Protein AF-A0A965LI38-F1 (afdb_monomer)

Mean predicted aligned error: 3.98 Å

Nearest PDB structures (foldseek):
  4uus-assembly2_F  TM=5.142E-01  e=7.339E+00  Drosophila melanogaster
  7ei1-assembly4_H  TM=3.432E-01  e=4.179E+00  Pyrococcus furiosus COM1

Structure (mmCIF, N/CA/C/O backbone):
data_AF-A0A965LI38-F1
#
_entry.id   AF-A0A965LI38-F1
#
loop_
_atom_site.group_PDB
_atom_site.id
_atom_site.type_symbol
_atom_site.label_atom_id
_atom_site.label_alt_id
_atom_site.label_comp_id
_atom_site.label_asym_id
_atom_site.label_entity_id
_atom_site.label_seq_id
_atom_site.pdbx_PDB_ins_code
_atom_site.Cartn_x
_atom_site.Cartn_y
_atom_site.Cartn_z
_atom_site.occupancy
_atom_site.B_iso_or_equiv
_atom_site.auth_seq_id
_atom_site.auth_comp_id
_atom_site.auth_a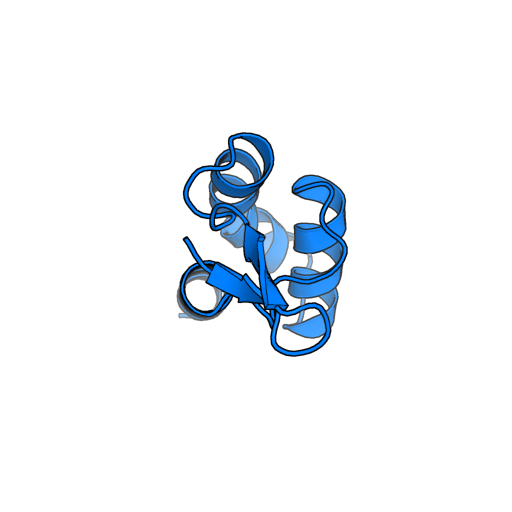sym_id
_atom_site.auth_atom_id
_atom_site.pdbx_PDB_model_num
ATOM 1 N N . MET A 1 1 ? -14.150 5.494 9.607 1.00 65.81 1 MET A N 1
ATOM 2 C CA . MET A 1 1 ? -14.386 4.162 10.212 1.00 65.81 1 MET A CA 1
ATOM 3 C C . MET A 1 1 ? -14.843 3.244 9.104 1.00 65.81 1 MET A C 1
ATOM 5 O O . MET A 1 1 ? -15.564 3.709 8.233 1.00 65.81 1 MET A O 1
ATOM 9 N N . ILE A 1 2 ? -14.408 1.994 9.126 1.00 79.00 2 ILE A N 1
ATOM 10 C CA . ILE A 1 2 ? -14.702 0.986 8.111 1.00 79.00 2 ILE A CA 1
ATOM 11 C C . ILE A 1 2 ? -15.419 -0.150 8.804 1.00 79.00 2 ILE A C 1
ATOM 13 O O . ILE A 1 2 ? -14.984 -0.592 9.868 1.00 79.00 2 ILE A O 1
ATOM 17 N N . GLN A 1 3 ? -16.540 -0.567 8.235 1.00 75.94 3 GLN A N 1
ATOM 18 C CA . GLN A 1 3 ? -17.280 -1.704 8.738 1.00 75.94 3 GLN A CA 1
ATOM 19 C C . GLN A 1 3 ? -16.732 -2.964 8.083 1.00 75.94 3 GLN A C 1
ATOM 21 O O . GLN A 1 3 ? -16.717 -3.076 6.862 1.00 75.94 3 GLN A O 1
ATOM 26 N N . ASP A 1 4 ? -16.284 -3.902 8.902 1.00 70.19 4 ASP A N 1
ATOM 27 C CA . ASP A 1 4 ? -15.927 -5.232 8.445 1.00 70.19 4 ASP A CA 1
ATOM 28 C C . ASP A 1 4 ? -17.208 -5.987 8.056 1.00 70.19 4 ASP A C 1
ATOM 30 O O . ASP A 1 4 ? -18.109 -6.183 8.879 1.00 70.19 4 ASP A O 1
ATOM 34 N N . SER A 1 5 ? -17.300 -6.389 6.790 1.00 68.50 5 SER A N 1
ATOM 35 C CA . SER A 1 5 ? -18.480 -7.043 6.209 1.00 68.50 5 SER A CA 1
ATOM 36 C C . SER A 1 5 ? -18.765 -8.430 6.798 1.00 68.50 5 SER A C 1
ATOM 38 O O . SER A 1 5 ? -19.899 -8.899 6.732 1.00 68.50 5 SER A O 1
ATOM 40 N N . ASN A 1 6 ? -17.758 -9.084 7.386 1.00 66.69 6 ASN A N 1
ATOM 41 C CA . ASN A 1 6 ? -17.847 -10.450 7.904 1.00 66.69 6 ASN A CA 1
ATOM 42 C C . ASN A 1 6 ? -18.208 -10.490 9.395 1.00 66.69 6 ASN A C 1
ATOM 44 O O . ASN A 1 6 ? -18.846 -11.429 9.865 1.00 66.69 6 ASN A O 1
ATOM 48 N N . THR A 1 7 ? -17.801 -9.474 10.153 1.00 74.25 7 THR A N 1
ATOM 49 C CA . THR A 1 7 ? -17.946 -9.422 11.614 1.00 74.25 7 THR A CA 1
ATOM 50 C C . THR A 1 7 ? -18.875 -8.307 12.090 1.00 74.25 7 THR A C 1
ATOM 52 O O . THR A 1 7 ? -19.257 -8.291 13.261 1.00 74.25 7 THR A O 1
ATOM 55 N N . GLY A 1 8 ? -19.227 -7.357 11.216 1.00 74.19 8 GLY A N 1
ATOM 56 C CA . GLY A 1 8 ? -20.043 -6.184 11.535 1.00 74.19 8 GLY A CA 1
ATOM 57 C C . GLY A 1 8 ? -19.349 -5.166 12.444 1.00 74.19 8 GLY A C 1
ATOM 58 O O . GLY A 1 8 ? -19.976 -4.187 12.853 1.00 74.19 8 GLY A O 1
ATOM 59 N N . LYS A 1 9 ? -18.071 -5.382 12.779 1.00 75.62 9 LYS A N 1
ATOM 60 C CA . LYS A 1 9 ? -17.287 -4.503 13.649 1.00 75.62 9 LYS A CA 1
ATOM 61 C C . LYS A 1 9 ? -16.776 -3.298 12.872 1.00 75.62 9 LYS A C 1
ATOM 63 O O . LYS A 1 9 ? -16.400 -3.403 11.709 1.00 75.62 9 LYS A O 1
ATOM 68 N N . PHE A 1 10 ? -16.711 -2.155 13.545 1.00 76.81 10 PHE A N 1
ATOM 69 C CA . PHE A 1 10 ? -16.097 -0.955 12.993 1.00 76.81 10 PHE A CA 1
ATOM 70 C C . PHE A 1 10 ? -14.625 -0.900 13.391 1.00 76.81 10 PHE A C 1
ATOM 72 O O . PHE A 1 10 ? -14.300 -0.934 14.578 1.00 76.81 10 PHE A O 1
ATOM 79 N N . ARG A 1 11 ? -13.742 -0.774 12.401 1.00 80.94 11 ARG A N 1
ATOM 80 C CA . ARG A 1 11 ? -12.326 -0.454 12.597 1.00 80.94 11 ARG A CA 1
ATOM 81 C C . ARG A 1 11 ? -12.013 0.955 12.102 1.00 80.94 11 ARG A C 1
ATOM 83 O O . ARG A 1 11 ? -12.753 1.549 11.311 1.00 80.94 11 ARG A O 1
ATOM 90 N N . LYS A 1 12 ? -10.925 1.536 12.599 1.00 86.00 12 LYS A N 1
ATOM 91 C CA . LYS A 1 12 ? -10.366 2.763 12.020 1.00 86.00 12 LYS A CA 1
ATOM 92 C C . LYS A 1 12 ? -9.678 2.386 10.701 1.00 86.00 12 LYS A C 1
ATOM 94 O O . LYS A 1 12 ? -9.158 1.283 10.599 1.00 86.00 12 LYS A O 1
ATOM 99 N N . SER A 1 13 ? -9.743 3.270 9.708 1.00 90.31 13 SER A N 1
ATOM 100 C CA . SER A 1 13 ? -9.016 3.057 8.450 1.00 90.31 13 SER A CA 1
ATOM 101 C C . SER A 1 13 ? -7.510 3.200 8.684 1.00 90.31 13 SER A C 1
ATOM 103 O O . SER A 1 13 ? -7.108 4.025 9.514 1.00 90.31 13 SER A O 1
ATOM 105 N N . LEU A 1 14 ? -6.709 2.444 7.935 1.00 92.12 14 LEU A N 1
ATOM 106 C CA . LEU A 1 14 ? -5.245 2.467 7.943 1.00 92.12 14 LEU A CA 1
ATOM 107 C C . LEU A 1 14 ? -4.674 3.813 7.486 1.00 92.12 14 LEU A C 1
ATOM 109 O O . LEU A 1 14 ? -3.576 4.173 7.882 1.00 92.12 14 LEU A O 1
ATOM 113 N N . ILE A 1 15 ? -5.441 4.649 6.778 1.00 92.75 15 ILE A N 1
ATOM 114 C CA . ILE A 1 15 ? -5.014 6.027 6.451 1.00 92.75 15 ILE A CA 1
ATOM 115 C C . ILE A 1 15 ? -4.793 6.910 7.694 1.00 92.75 15 ILE A C 1
ATOM 117 O O . ILE A 1 15 ? -4.339 8.046 7.587 1.00 92.75 15 ILE A O 1
ATOM 121 N N . HIS A 1 16 ? -5.187 6.434 8.875 1.00 91.19 16 HIS A N 1
ATOM 122 C CA . HIS A 1 16 ? -4.935 7.089 10.153 1.00 91.19 16 HIS A CA 1
ATOM 123 C C . HIS A 1 16 ? -4.011 6.279 11.069 1.00 91.19 16 HIS A C 1
ATOM 125 O O . HIS A 1 16 ? -3.999 6.544 12.278 1.00 91.19 16 HIS A O 1
ATOM 131 N N . ASP A 1 17 ? -3.350 5.267 10.519 1.00 92.50 17 ASP A N 1
ATOM 132 C CA . ASP A 1 17 ? -2.340 4.452 11.170 1.00 92.50 17 ASP A CA 1
ATOM 133 C C . ASP A 1 17 ? -0.945 4.999 10.831 1.00 92.50 17 ASP A C 1
ATOM 135 O O . ASP A 1 17 ? -0.656 5.345 9.684 1.00 92.50 17 ASP A O 1
ATOM 139 N N . GLU A 1 18 ? -0.100 5.153 11.848 1.00 94.25 18 GLU A N 1
ATOM 140 C CA . GLU A 1 18 ? 1.212 5.786 11.687 1.00 94.25 18 GLU A CA 1
ATOM 141 C C . GLU A 1 18 ? 2.193 4.887 10.923 1.00 94.25 18 GLU A C 1
ATOM 143 O O . GLU A 1 18 ? 2.976 5.397 10.117 1.00 94.25 18 GLU A O 1
ATOM 148 N N . GLU A 1 19 ? 2.125 3.566 11.121 1.00 95.12 19 GLU A N 1
ATOM 149 C CA . GLU A 1 19 ? 2.983 2.597 10.432 1.00 95.12 19 GLU A CA 1
ATOM 150 C C . GLU A 1 19 ? 2.623 2.558 8.944 1.00 95.12 19 GLU A C 1
ATOM 152 O O . GLU A 1 19 ? 3.507 2.645 8.088 1.00 95.12 19 GLU A O 1
ATOM 157 N N . PHE A 1 20 ? 1.327 2.562 8.620 1.00 95.06 20 PHE A N 1
ATOM 158 C CA . PHE A 1 20 ? 0.853 2.663 7.240 1.00 95.06 20 PHE A CA 1
ATOM 159 C C . PHE A 1 20 ? 1.299 3.962 6.555 1.00 95.06 20 PHE A C 1
ATOM 161 O O . PHE A 1 20 ? 1.857 3.926 5.458 1.00 95.06 20 PHE A O 1
ATOM 168 N N . LEU A 1 21 ? 1.097 5.121 7.190 1.00 95.44 21 LEU A N 1
ATOM 169 C CA . LEU A 1 21 ? 1.472 6.411 6.597 1.00 95.44 21 LEU A CA 1
ATOM 170 C C . LEU A 1 21 ? 2.986 6.537 6.385 1.00 95.44 21 LEU A C 1
ATOM 172 O O . LEU A 1 21 ? 3.425 7.041 5.349 1.00 95.44 21 LEU A O 1
ATOM 176 N N . SER A 1 22 ? 3.779 6.050 7.341 1.00 96.38 22 SER A N 1
ATOM 177 C CA . SER A 1 22 ? 5.236 5.974 7.211 1.00 96.38 22 SER A CA 1
ATOM 178 C C . SER A 1 22 ? 5.636 5.091 6.025 1.00 96.38 22 SER A C 1
ATOM 180 O O . SER A 1 22 ? 6.433 5.497 5.177 1.00 96.38 22 SER A O 1
ATOM 182 N N . SER A 1 23 ? 5.012 3.922 5.901 1.00 96.06 23 SER A N 1
ATOM 183 C CA . SER A 1 23 ? 5.308 2.943 4.852 1.00 96.06 23 SER A CA 1
ATOM 184 C C . SER A 1 23 ? 4.953 3.448 3.450 1.00 96.06 23 SER A C 1
ATOM 186 O O . SER A 1 23 ? 5.761 3.313 2.529 1.00 96.06 23 SER A O 1
ATOM 188 N N . ILE A 1 24 ? 3.812 4.135 3.292 1.00 96.69 24 ILE A N 1
ATOM 189 C CA . ILE A 1 24 ? 3.417 4.760 2.017 1.00 96.69 24 ILE A CA 1
ATOM 190 C C . ILE A 1 24 ? 4.483 5.739 1.518 1.00 96.69 24 ILE A C 1
ATOM 192 O O . ILE A 1 24 ? 4.769 5.773 0.322 1.00 96.69 24 ILE A O 1
ATOM 196 N N . SER A 1 25 ? 5.121 6.498 2.414 1.00 96.00 25 SER A N 1
ATOM 197 C CA . SER A 1 25 ? 6.171 7.444 2.017 1.00 96.00 25 SER A CA 1
ATOM 198 C C . SER A 1 25 ? 7.404 6.759 1.403 1.00 96.00 25 SER A C 1
ATOM 200 O O . SER A 1 25 ? 8.084 7.348 0.563 1.00 96.00 25 SER A O 1
ATOM 202 N N . GLY A 1 26 ? 7.674 5.503 1.779 1.00 96.69 26 GLY A N 1
ATOM 203 C CA . GLY A 1 26 ? 8.778 4.698 1.253 1.00 96.69 26 GLY A CA 1
ATOM 204 C C . GLY A 1 26 ? 8.432 3.885 0.002 1.00 96.69 26 GLY A C 1
ATOM 205 O O . GLY A 1 26 ? 9.342 3.429 -0.696 1.00 96.69 26 GLY A O 1
ATOM 206 N N . LEU A 1 27 ? 7.142 3.726 -0.309 1.00 97.56 27 LEU A N 1
ATOM 207 C CA . LEU A 1 27 ? 6.660 2.799 -1.334 1.00 97.56 27 LEU A CA 1
ATOM 208 C C . LEU A 1 27 ? 7.223 3.102 -2.726 1.00 97.56 27 LEU A C 1
ATOM 210 O O . LEU A 1 27 ? 7.698 2.194 -3.401 1.00 97.56 27 LEU A O 1
ATOM 214 N N . GLN A 1 28 ? 7.253 4.372 -3.138 1.00 96.69 28 GLN A N 1
ATOM 215 C CA . GLN A 1 28 ? 7.791 4.743 -4.455 1.00 96.69 28 GLN A CA 1
ATOM 216 C C . GLN A 1 28 ? 9.259 4.333 -4.613 1.00 96.69 28 GLN A C 1
ATOM 218 O O . GLN A 1 28 ? 9.652 3.771 -5.634 1.00 96.69 28 GLN A O 1
ATOM 223 N N . SER A 1 29 ? 10.070 4.568 -3.577 1.00 97.38 29 SER A N 1
ATOM 224 C CA . SER A 1 29 ? 11.485 4.183 -3.590 1.00 97.38 29 SER A CA 1
ATOM 225 C C . SER A 1 29 ? 11.642 2.668 -3.651 1.00 97.38 29 SER A C 1
ATOM 227 O O . SER A 1 29 ? 12.504 2.169 -4.370 1.00 97.38 29 SER A O 1
ATOM 229 N N . PHE A 1 30 ? 10.811 1.926 -2.916 1.00 97.81 30 PHE A N 1
ATOM 230 C CA . PHE A 1 30 ? 10.822 0.468 -2.956 1.00 97.81 30 PHE A CA 1
ATOM 231 C C . PHE A 1 30 ? 10.507 -0.063 -4.360 1.00 97.81 30 PHE A C 1
ATOM 233 O O . PHE A 1 30 ? 11.271 -0.884 -4.871 1.00 97.81 30 PHE A O 1
ATOM 240 N N . VAL A 1 31 ? 9.446 0.448 -4.995 1.00 98.12 31 VAL A N 1
ATOM 241 C CA . VAL A 1 31 ? 9.028 0.044 -6.347 1.00 98.12 31 VAL A CA 1
ATOM 242 C C . VAL A 1 31 ? 10.150 0.269 -7.355 1.00 98.12 31 VAL A C 1
ATOM 244 O O . VAL A 1 31 ? 10.547 -0.667 -8.047 1.00 98.12 31 VAL A O 1
ATOM 247 N N . LEU A 1 32 ? 10.724 1.473 -7.377 1.00 97.19 32 LEU A N 1
ATOM 248 C CA . LEU A 1 32 ? 11.785 1.836 -8.317 1.00 97.19 32 LEU A CA 1
ATOM 249 C C . LEU A 1 32 ? 13.072 1.031 -8.100 1.00 97.19 32 LEU A C 1
ATOM 251 O O . LEU A 1 32 ? 13.662 0.530 -9.055 1.00 97.19 32 LEU A O 1
ATOM 255 N N . ASN A 1 33 ? 13.511 0.882 -6.848 1.00 97.94 33 ASN A N 1
ATOM 256 C CA . ASN A 1 33 ?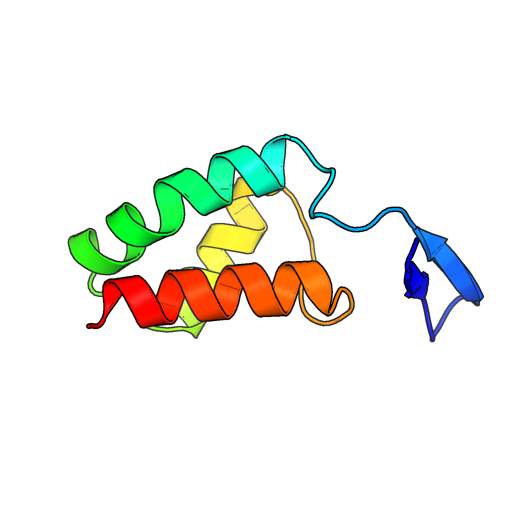 14.790 0.236 -6.539 1.00 97.94 33 ASN A CA 1
ATOM 257 C C . ASN A 1 33 ? 14.768 -1.278 -6.760 1.00 97.94 33 ASN A C 1
ATOM 259 O O . ASN A 1 33 ? 15.815 -1.871 -7.018 1.00 97.94 33 ASN A O 1
ATOM 263 N N . ASN A 1 34 ? 13.597 -1.902 -6.635 1.00 97.19 34 ASN A N 1
ATOM 264 C CA . ASN A 1 34 ? 13.446 -3.350 -6.758 1.00 97.19 34 ASN A CA 1
ATOM 265 C C . ASN A 1 34 ? 12.788 -3.766 -8.075 1.00 97.19 34 ASN A C 1
ATOM 267 O O . ASN A 1 34 ? 12.659 -4.962 -8.320 1.00 97.19 34 ASN A O 1
ATOM 271 N N . ASN A 1 35 ? 12.379 -2.804 -8.914 1.00 96.12 35 ASN A N 1
ATOM 272 C CA . ASN A 1 35 ? 11.514 -3.048 -10.068 1.00 96.12 35 ASN A CA 1
ATOM 273 C C . A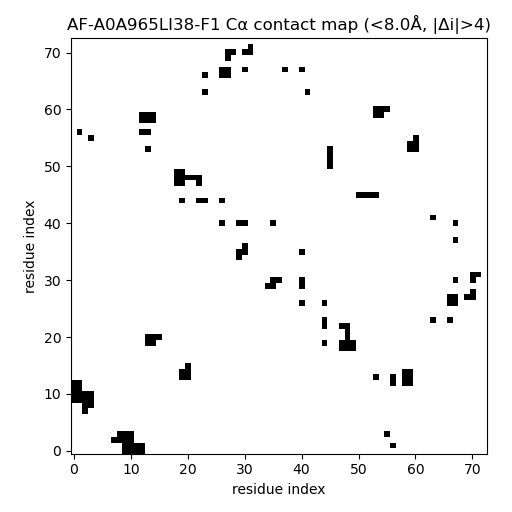SN A 1 35 ? 10.306 -3.917 -9.662 1.00 96.12 35 ASN A C 1
ATOM 275 O O . ASN A 1 35 ? 10.003 -4.925 -10.304 1.00 96.12 35 ASN A O 1
ATOM 279 N N . ALA A 1 36 ? 9.700 -3.562 -8.523 1.00 97.44 36 ALA A N 1
ATOM 280 C CA . ALA A 1 36 ? 8.651 -4.355 -7.899 1.00 97.44 36 ALA A CA 1
ATOM 281 C C . ALA A 1 36 ? 7.366 -4.276 -8.729 1.00 97.44 36 ALA A C 1
ATOM 283 O O . ALA A 1 36 ? 6.948 -3.190 -9.137 1.00 97.44 36 ALA A O 1
ATOM 284 N N . ASP A 1 37 ? 6.729 -5.421 -8.954 1.00 97.38 37 ASP A N 1
ATOM 285 C CA . ASP A 1 37 ? 5.365 -5.464 -9.467 1.00 97.38 37 ASP A CA 1
ATOM 286 C C . ASP A 1 37 ? 4.347 -5.154 -8.354 1.00 97.38 37 ASP A C 1
ATOM 288 O O . ASP A 1 37 ? 4.703 -4.906 -7.198 1.00 97.38 37 ASP A O 1
ATOM 292 N N . CYS A 1 38 ? 3.063 -5.109 -8.716 1.00 96.38 38 CYS A N 1
ATOM 293 C CA . CYS A 1 38 ? 1.998 -4.734 -7.787 1.00 96.38 38 CYS A CA 1
ATOM 294 C C . CYS A 1 38 ? 1.885 -5.712 -6.610 1.00 96.38 38 CYS A C 1
ATOM 296 O O . CYS A 1 38 ? 1.620 -5.272 -5.492 1.00 96.38 38 CYS A O 1
ATOM 298 N N . ASP A 1 39 ? 2.098 -7.008 -6.851 1.00 96.62 39 AS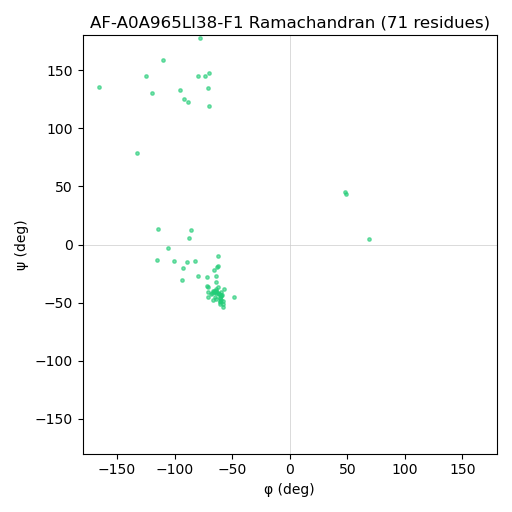P A N 1
ATOM 299 C CA . ASP A 1 39 ? 1.987 -8.046 -5.824 1.00 96.62 39 ASP A CA 1
ATOM 300 C C . ASP A 1 39 ? 3.153 -7.928 -4.832 1.00 96.62 39 ASP A C 1
ATOM 302 O O . ASP A 1 39 ? 2.941 -7.871 -3.623 1.00 96.62 39 ASP A O 1
ATOM 306 N N . MET A 1 40 ? 4.382 -7.755 -5.327 1.00 97.62 40 MET A N 1
ATOM 307 C CA . MET A 1 40 ? 5.557 -7.541 -4.482 1.00 97.62 40 MET A CA 1
ATOM 308 C C . MET A 1 40 ? 5.476 -6.230 -3.687 1.00 97.62 40 MET A C 1
ATOM 310 O O . MET A 1 40 ? 5.866 -6.179 -2.519 1.00 97.62 40 MET A O 1
ATOM 314 N N . ALA A 1 41 ? 4.974 -5.159 -4.305 1.00 97.62 41 ALA A N 1
ATOM 315 C CA . ALA A 1 41 ? 4.735 -3.887 -3.630 1.00 97.62 41 ALA A CA 1
ATOM 316 C C . ALA A 1 41 ? 3.661 -4.016 -2.538 1.00 97.62 41 ALA A C 1
ATOM 318 O O . ALA A 1 41 ? 3.800 -3.414 -1.472 1.00 97.62 41 ALA A O 1
ATOM 319 N N . TYR A 1 42 ? 2.614 -4.807 -2.788 1.00 96.75 42 TYR A N 1
ATOM 320 C CA . TYR A 1 42 ? 1.538 -5.066 -1.836 1.00 96.75 42 TYR A CA 1
ATOM 321 C C . TYR A 1 42 ? 2.027 -5.861 -0.623 1.00 96.75 42 TYR A C 1
ATOM 323 O O . TYR A 1 42 ? 1.775 -5.446 0.510 1.00 96.75 42 TYR A O 1
ATOM 331 N N . ASP A 1 43 ? 2.766 -6.948 -0.852 1.00 96.75 43 ASP A N 1
ATOM 332 C CA . ASP A 1 43 ? 3.338 -7.772 0.217 1.00 96.75 43 ASP A CA 1
ATOM 333 C C . ASP A 1 43 ? 4.284 -6.944 1.093 1.00 96.75 43 ASP A C 1
ATOM 335 O O . ASP A 1 43 ? 4.141 -6.909 2.316 1.00 96.75 43 ASP A O 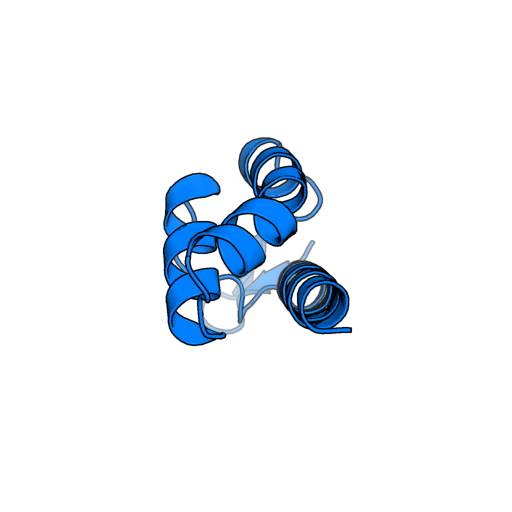1
ATOM 339 N N . TRP A 1 44 ? 5.187 -6.179 0.469 1.00 97.31 44 TRP A N 1
ATOM 340 C CA . TRP A 1 44 ? 6.081 -5.277 1.195 1.00 97.31 44 TRP A CA 1
ATOM 341 C C . TRP A 1 44 ? 5.309 -4.246 2.023 1.00 97.31 44 TRP A C 1
ATOM 343 O O . TRP A 1 44 ? 5.647 -4.002 3.180 1.00 97.31 44 TRP A O 1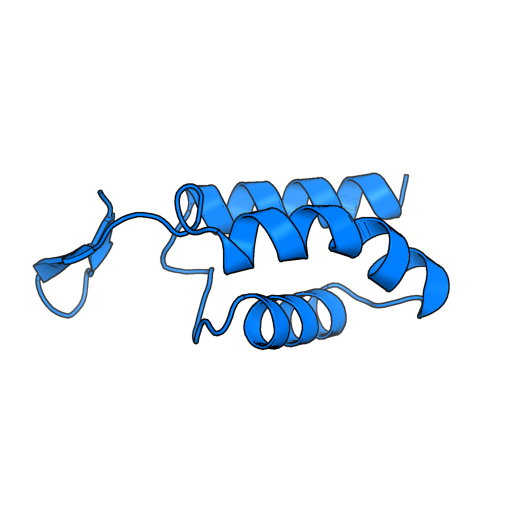
ATOM 353 N N . MET A 1 45 ? 4.258 -3.655 1.454 1.00 96.38 45 MET A N 1
ATOM 354 C CA . MET A 1 45 ? 3.443 -2.664 2.147 1.00 96.38 45 MET A CA 1
ATOM 355 C C . MET A 1 45 ? 2.728 -3.265 3.363 1.00 96.38 45 MET A C 1
ATOM 357 O O . MET A 1 45 ? 2.688 -2.634 4.420 1.00 96.38 45 MET A O 1
ATOM 361 N N . CYS A 1 46 ? 2.191 -4.481 3.232 1.00 95.25 46 CYS A N 1
ATOM 362 C CA . CYS A 1 46 ? 1.550 -5.196 4.334 1.00 95.25 46 CYS A CA 1
ATOM 363 C C . CYS A 1 46 ? 2.539 -5.491 5.468 1.00 95.25 46 CYS A C 1
ATOM 365 O O . CYS A 1 46 ? 2.207 -5.261 6.634 1.00 95.25 46 CYS A O 1
ATOM 367 N N . ASP A 1 47 ? 3.763 -5.898 5.123 1.00 96.06 47 ASP A N 1
ATOM 368 C CA . ASP A 1 47 ? 4.842 -6.138 6.082 1.00 96.06 47 ASP A CA 1
ATOM 369 C C . ASP A 1 47 ? 5.265 -4.856 6.815 1.00 96.06 47 ASP A C 1
ATOM 371 O O . ASP A 1 47 ? 5.399 -4.863 8.039 1.00 96.06 47 ASP A O 1
ATOM 375 N N . GLN A 1 48 ? 5.468 -3.742 6.099 1.00 95.88 48 GLN A N 1
ATOM 376 C CA . GLN A 1 48 ? 5.908 -2.487 6.727 1.00 95.88 48 GLN A CA 1
ATOM 377 C C . GLN A 1 48 ? 4.814 -1.829 7.579 1.00 95.88 48 GLN A C 1
ATOM 379 O O . GLN A 1 48 ? 5.109 -1.260 8.628 1.00 95.88 48 GLN A O 1
ATOM 384 N N . ALA A 1 49 ? 3.554 -1.919 7.146 1.00 93.44 49 ALA A N 1
ATOM 385 C CA . ALA A 1 49 ? 2.403 -1.361 7.854 1.00 93.44 49 ALA A CA 1
ATOM 386 C C . ALA A 1 49 ? 1.805 -2.312 8.902 1.0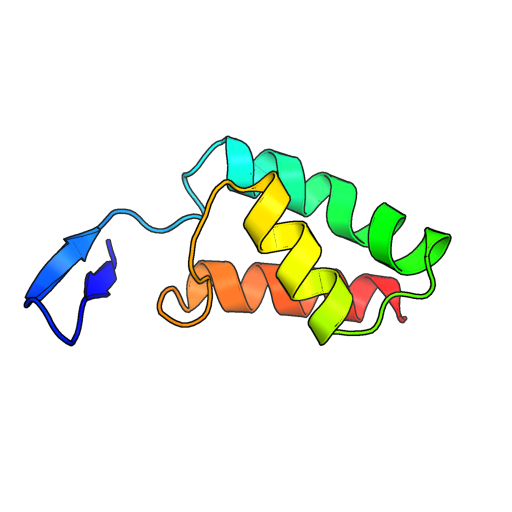0 93.44 49 ALA A C 1
ATOM 388 O O . ALA A 1 49 ? 0.737 -2.017 9.440 1.00 93.44 49 ALA A O 1
ATOM 389 N N . ASN A 1 50 ? 2.442 -3.469 9.136 1.00 92.50 50 ASN A N 1
ATOM 390 C CA . ASN A 1 50 ? 2.013 -4.483 10.099 1.00 92.50 50 ASN A CA 1
ATOM 391 C C . ASN A 1 50 ? 0.516 -4.834 9.968 1.00 92.50 50 ASN A C 1
ATOM 393 O O . ASN A 1 50 ? -0.231 -4.925 10.949 1.00 92.50 50 ASN A O 1
ATOM 397 N N . CYS A 1 51 ? 0.051 -4.987 8.727 1.00 88.50 51 CYS A N 1
ATOM 398 C CA . CYS A 1 51 ? -1.357 -5.200 8.424 1.00 88.50 51 CYS A CA 1
ATOM 399 C C . CYS A 1 51 ? -1.557 -6.467 7.589 1.00 88.50 51 CYS A C 1
ATOM 401 O 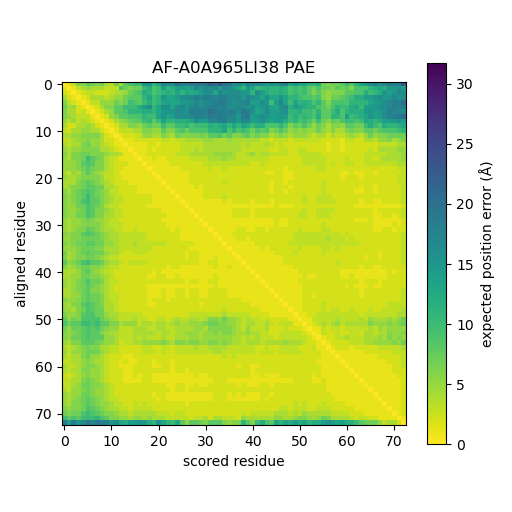O . CYS A 1 51 ? -0.749 -6.815 6.739 1.00 88.50 51 CYS A O 1
ATOM 403 N N . ASN A 1 52 ? -2.668 -7.166 7.831 1.00 86.56 52 ASN A N 1
ATOM 404 C CA . ASN A 1 52 ? -2.971 -8.409 7.113 1.00 86.56 52 ASN A CA 1
ATOM 405 C C . ASN A 1 52 ? -3.551 -8.170 5.710 1.00 86.56 52 ASN A C 1
ATOM 407 O O . ASN A 1 52 ? -3.507 -9.062 4.869 1.00 86.56 52 ASN A O 1
ATOM 411 N N . SER A 1 53 ? -4.210 -7.027 5.496 1.00 87.50 53 SER A N 1
ATOM 412 C CA . SER A 1 53 ? -4.899 -6.708 4.243 1.00 87.50 53 SER A CA 1
ATOM 413 C C . SER A 1 53 ? -5.255 -5.225 4.176 1.00 87.50 53 SER A C 1
ATOM 415 O O . SER A 1 53 ? -5.813 -4.672 5.133 1.00 87.50 53 SER A O 1
ATOM 417 N N . LEU A 1 54 ? -4.996 -4.620 3.014 1.00 88.06 54 LEU A N 1
ATOM 418 C CA . LEU A 1 54 ? -5.481 -3.286 2.644 1.00 88.06 54 LEU A CA 1
ATOM 419 C C . LEU A 1 54 ? -6.805 -3.349 1.869 1.00 88.06 54 LEU A C 1
ATOM 421 O O . LEU A 1 54 ? -7.520 -2.356 1.805 1.00 88.06 54 LEU A O 1
ATOM 425 N N . VAL A 1 55 ? -7.139 -4.502 1.277 1.00 86.56 55 VAL A N 1
ATOM 426 C CA . VAL A 1 55 ? -8.248 -4.652 0.312 1.00 86.56 55 VAL A CA 1
ATOM 427 C C . VAL A 1 55 ? -9.605 -4.369 0.955 1.00 86.56 55 VAL A C 1
ATOM 429 O O . VAL A 1 55 ? -10.494 -3.807 0.324 1.00 86.56 55 VAL A O 1
ATOM 432 N N . ASP A 1 56 ? -9.747 -4.686 2.241 1.00 85.44 56 ASP A N 1
ATOM 433 C CA . ASP A 1 56 ? -10.974 -4.431 3.004 1.00 85.44 56 ASP A CA 1
ATOM 434 C C . ASP A 1 56 ? -11.004 -3.000 3.586 1.00 85.44 56 ASP A C 1
ATOM 436 O O . ASP A 1 56 ? -11.767 -2.700 4.508 1.00 85.44 56 ASP A O 1
ATOM 440 N N . ASP A 1 57 ? -10.102 -2.130 3.130 1.00 91.19 57 ASP A N 1
ATOM 441 C CA . ASP A 1 57 ? -9.962 -0.725 3.495 1.00 91.19 57 ASP A CA 1
ATOM 442 C C . ASP A 1 57 ? -9.803 0.116 2.222 1.00 91.19 57 ASP A C 1
ATOM 444 O O . ASP A 1 57 ? -8.698 0.505 1.857 1.00 91.19 57 ASP A O 1
ATOM 448 N N . ASN A 1 58 ? -10.918 0.389 1.528 1.00 91.75 58 ASN A N 1
ATOM 449 C CA . ASN A 1 58 ? -10.890 1.090 0.235 1.00 91.75 58 ASN A CA 1
ATOM 450 C C . ASN A 1 58 ? -10.027 2.370 0.240 1.00 91.75 58 ASN A C 1
ATOM 452 O O . ASN A 1 58 ? -9.231 2.526 -0.677 1.00 91.75 58 ASN A O 1
ATOM 456 N N . PRO A 1 59 ? -10.103 3.266 1.250 1.00 93.31 59 PRO A N 1
ATOM 457 C CA . PRO A 1 59 ? -9.216 4.429 1.295 1.00 93.31 59 PRO A CA 1
ATOM 458 C C . PRO A 1 59 ? -7.721 4.080 1.333 1.00 93.31 59 PRO A C 1
ATOM 460 O O 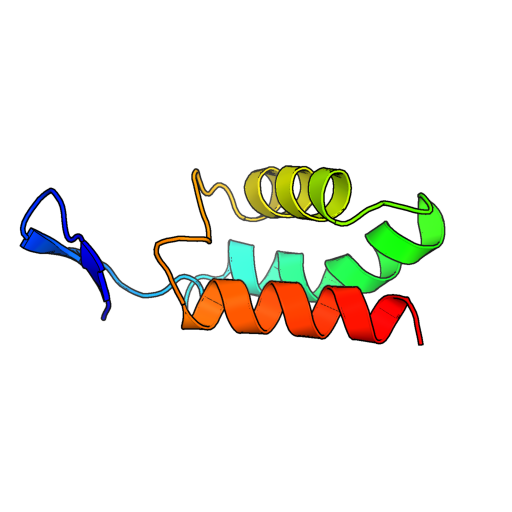. PRO A 1 59 ? -6.921 4.752 0.683 1.00 93.31 59 PRO A O 1
ATOM 463 N N . ALA A 1 60 ? -7.331 3.056 2.096 1.00 94.56 60 ALA A N 1
ATOM 464 C CA . ALA A 1 60 ? -5.943 2.608 2.164 1.00 94.56 60 ALA A CA 1
ATOM 465 C C . ALA A 1 60 ? -5.503 1.922 0.864 1.00 94.56 60 ALA A C 1
ATOM 467 O O . ALA A 1 60 ? -4.406 2.190 0.374 1.00 94.56 60 ALA A O 1
ATOM 468 N N . TRP A 1 61 ? -6.375 1.095 0.282 1.00 95.44 61 TRP A N 1
ATOM 469 C CA . TRP A 1 61 ? -6.162 0.469 -1.021 1.00 95.44 61 TRP A CA 1
ATOM 470 C C . TRP A 1 61 ? -5.951 1.508 -2.127 1.00 95.44 61 TRP A C 1
ATOM 472 O O . TRP A 1 61 ? -4.974 1.429 -2.871 1.00 95.44 61 TRP A O 1
ATOM 482 N N . ASP A 1 62 ? -6.817 2.519 -2.197 1.00 96.19 62 ASP A N 1
ATOM 483 C CA . ASP A 1 62 ? -6.733 3.581 -3.199 1.00 96.19 62 ASP A CA 1
ATOM 484 C C . ASP A 1 62 ? -5.416 4.359 -3.075 1.00 96.19 62 ASP A C 1
ATOM 486 O O . ASP A 1 62 ? -4.769 4.637 -4.085 1.00 96.19 62 ASP A O 1
ATOM 490 N N . LEU A 1 63 ? -4.987 4.679 -1.848 1.00 96.31 63 LEU A N 1
ATOM 491 C CA . LEU A 1 63 ? -3.730 5.391 -1.607 1.00 96.31 63 LEU A CA 1
ATOM 492 C C . LEU A 1 63 ? -2.500 4.548 -1.973 1.00 96.31 63 LEU A C 1
ATOM 494 O O . LEU A 1 63 ? -1.567 5.065 -2.593 1.00 96.31 63 LEU A O 1
ATOM 498 N N . PHE A 1 64 ? -2.504 3.257 -1.629 1.00 97.19 64 PHE A N 1
ATOM 499 C CA . PHE A 1 64 ? -1.468 2.314 -2.052 1.00 97.19 64 PHE A CA 1
ATOM 500 C C . PHE A 1 64 ? -1.371 2.259 -3.581 1.00 97.19 64 PHE A C 1
ATOM 502 O O . PHE A 1 64 ? -0.302 2.501 -4.144 1.00 97.19 64 PHE A O 1
ATOM 509 N N . TYR A 1 65 ? -2.495 2.011 -4.255 1.00 96.62 65 TYR A N 1
ATOM 510 C CA . TYR A 1 65 ? -2.523 1.794 -5.698 1.00 96.62 65 TYR A CA 1
ATOM 511 C C . TYR A 1 65 ? -2.136 3.054 -6.484 1.00 96.62 65 TYR A C 1
ATOM 513 O O . TYR A 1 65 ? -1.366 2.978 -7.440 1.00 96.62 65 TYR A O 1
ATOM 521 N N . GLN A 1 66 ? -2.598 4.230 -6.044 1.00 96.94 66 GLN A N 1
ATOM 522 C CA . GLN A 1 66 ? -2.183 5.513 -6.621 1.00 96.94 66 GLN A CA 1
ATOM 523 C C . GLN A 1 66 ? -0.676 5.735 -6.482 1.00 96.94 66 GLN A C 1
ATOM 525 O O . GLN A 1 66 ? -0.018 6.098 -7.453 1.00 96.94 66 GLN A O 1
ATOM 530 N N . THR A 1 67 ? -0.118 5.481 -5.296 1.00 96.69 67 THR A N 1
ATOM 531 C CA . THR A 1 67 ? 1.315 5.674 -5.036 1.00 96.69 67 THR A CA 1
ATOM 532 C C . THR A 1 67 ? 2.170 4.713 -5.863 1.00 96.69 67 THR A C 1
ATOM 534 O O . THR A 1 67 ? 3.192 5.131 -6.405 1.00 96.69 67 THR A O 1
ATOM 537 N N . PHE A 1 68 ? 1.732 3.456 -5.999 1.00 97.19 68 PHE A N 1
ATOM 538 C CA . PHE A 1 68 ? 2.361 2.454 -6.860 1.00 97.19 68 PHE A CA 1
ATOM 539 C C . PHE A 1 68 ? 2.368 2.894 -8.329 1.00 97.19 68 PHE A C 1
ATOM 541 O O . PHE A 1 68 ? 3.430 2.930 -8.941 1.00 97.19 68 PHE A O 1
ATOM 548 N N . ILE A 1 69 ? 1.219 3.305 -8.880 1.00 96.50 69 ILE A N 1
ATOM 549 C CA . ILE A 1 69 ? 1.139 3.778 -10.272 1.00 96.50 69 ILE A CA 1
ATOM 550 C C . ILE A 1 69 ? 2.002 5.021 -10.488 1.00 96.50 69 ILE A C 1
ATOM 552 O O . ILE A 1 69 ? 2.715 5.090 -11.480 1.00 96.50 69 ILE A O 1
ATOM 556 N N . SER A 1 70 ? 1.993 5.983 -9.560 1.00 95.56 70 SER A N 1
ATOM 557 C CA . SER A 1 70 ? 2.840 7.180 -9.667 1.00 95.56 70 SER A CA 1
ATOM 558 C C . SER A 1 70 ? 4.342 6.879 -9.651 1.00 95.56 70 SER A C 1
ATOM 560 O O . SER A 1 70 ? 5.120 7.742 -10.033 1.00 95.56 70 SER A O 1
ATOM 562 N N . ALA A 1 71 ? 4.767 5.699 -9.191 1.00 93.56 71 ALA A N 1
ATOM 563 C CA . ALA A 1 71 ? 6.162 5.272 -9.281 1.00 93.56 71 ALA A CA 1
ATOM 564 C C . ALA A 1 71 ? 6.522 4.679 -10.657 1.00 93.56 71 ALA A C 1
ATOM 566 O O . ALA A 1 71 ? 7.702 4.480 -10.932 1.00 93.56 71 ALA A O 1
ATOM 567 N N . LEU A 1 72 ? 5.527 4.357 -11.488 1.00 91.00 72 LEU A N 1
ATOM 568 C CA . LEU A 1 72 ? 5.701 3.754 -12.813 1.00 91.00 72 LEU A CA 1
ATOM 569 C C . LEU A 1 72 ? 5.583 4.764 -13.970 1.00 91.00 72 LEU A C 1
ATOM 571 O O . LEU A 1 72 ? 5.951 4.412 -15.092 1.00 91.00 72 LEU A O 1
ATOM 575 N N . ASP A 1 73 ? 5.062 5.966 -13.699 1.00 82.62 73 ASP A N 1
ATOM 576 C CA . ASP A 1 73 ? 4.991 7.117 -14.622 1.00 82.62 73 ASP A CA 1
ATOM 577 C C . ASP A 1 73 ? 6.338 7.861 -14.717 1.00 82.62 73 ASP A C 1
ATOM 579 O O . ASP A 1 73 ? 6.747 8.209 -15.853 1.00 82.62 73 ASP A O 1
#

Foldseek 3Di:
DAQDPVPRDDDDALVPQPQLVVLLVCLLVVCVVVVDDPVRSQVSSCVSSVHPDCPSRVVSVVSSVVSNVVSVD

Solvent-accessible surface area (backbone atoms only — not comparable to full-atom values): 4271 Å² total; per-residue (Å²): 115,39,70,40,89,89,76,70,47,75,42,77,51,53,81,77,35,68,48,36,55,55,38,58,73,47,44,40,59,51,31,61,76,64,70,45,51,74,67,58,47,47,54,52,47,28,64,59,31,75,42,95,68,45,79,90,31,61,74,39,34,52,52,51,51,52,46,54,53,66,51,75,113

pLDDT: mean 91.22, std 8.42, range [65.81, 98.12]

Radius of gyration: 12.41 Å; Cα contacts (8 Å, |Δi|>4): 78; chains: 1; bounding box: 35×18×28 Å

Secondary structure (DSSP, 8-state):
-EE-TTT--EE--GGG-HHHHHHHHHHHHHHHHHT--HHHHHHHHHHHTT-S-STT-HHHHHHHHHHHHHTT-

Sequence (73 aa):
MIQDSNTGKFRKSLIHDEEFLSSISGLQSFVLNNNADCDMAYDWMCDQANCNSLVDDNPAWDLFYQTFISALD